Protein AF-A0A2E8SDG2-F1 (afdb_monomer_lite)

pLDDT: mean 88.22, std 13.68, range [38.91, 97.81]

Radius of gyration: 13.14 Å; chains: 1; bounding box: 26×26×43 Å

Secondary structure (DSSP, 8-state):
-------HHHHHHHHHHHHHHTTTS-HHHHHHHHHHHHHHTTPPP---TTSHHHHHHHHHHHHHHTTS-HHHHHHHHHHHH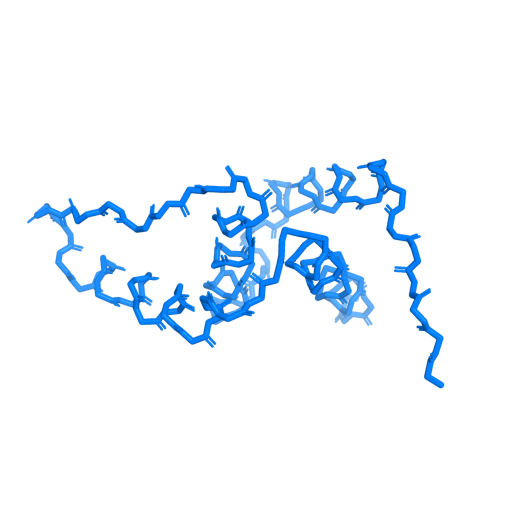HHHHTT-

Structure (mmCIF, N/CA/C/O backbone):
data_AF-A0A2E8SDG2-F1
#
_entry.id   AF-A0A2E8SDG2-F1
#
loop_
_atom_site.group_PDB
_atom_site.id
_atom_site.type_symbol
_atom_site.label_atom_id
_atom_site.label_alt_id
_atom_site.label_comp_id
_atom_site.label_asym_id
_atom_site.label_entity_id
_atom_site.label_seq_id
_atom_site.pdbx_PDB_ins_code
_atom_site.Cartn_x
_atom_site.Cartn_y
_atom_site.Cartn_z
_atom_site.occupancy
_atom_site.B_iso_or_equiv
_atom_site.auth_seq_id
_atom_site.auth_comp_id
_atom_site.auth_asym_id
_atom_site.auth_atom_id
_atom_site.pdbx_PDB_model_num
ATOM 1 N N . MET A 1 1 ? -3.037 -4.846 -24.557 1.00 38.91 1 MET A N 1
ATOM 2 C CA . MET A 1 1 ? -2.794 -4.846 -23.100 1.00 38.91 1 MET A CA 1
ATOM 3 C C . MET A 1 1 ? -1.593 -3.948 -22.854 1.00 38.91 1 MET A C 1
ATOM 5 O O . MET A 1 1 ? -0.469 -4.383 -23.068 1.00 38.91 1 MET A O 1
ATOM 9 N N . SER A 1 2 ? -1.820 -2.668 -22.576 1.00 41.47 2 SER A N 1
ATOM 10 C CA . SER A 1 2 ? -0.735 -1.693 -22.433 1.00 41.47 2 SER A CA 1
ATOM 11 C C . SER A 1 2 ? -0.129 -1.842 -21.042 1.00 41.47 2 SER A C 1
ATOM 13 O O . SER A 1 2 ? -0.812 -1.605 -20.049 1.00 41.47 2 SER A O 1
ATOM 15 N N . TYR A 1 3 ? 1.121 -2.299 -20.965 1.00 50.31 3 TYR A N 1
ATOM 16 C CA . TYR A 1 3 ? 1.880 -2.257 -19.721 1.00 50.31 3 TYR A CA 1
ATOM 17 C C . TYR A 1 3 ? 2.167 -0.788 -19.414 1.00 50.31 3 TYR A C 1
ATOM 19 O O . TYR A 1 3 ? 2.904 -0.131 -20.146 1.00 50.31 3 TYR A O 1
ATOM 27 N N . ILE A 1 4 ? 1.535 -0.265 -18.366 1.00 58.09 4 ILE A N 1
ATOM 28 C CA . ILE A 1 4 ? 1.905 1.024 -17.791 1.00 58.09 4 ILE A CA 1
ATOM 29 C C . ILE A 1 4 ? 3.301 0.818 -17.207 1.00 58.09 4 ILE A C 1
ATOM 31 O O . ILE A 1 4 ? 3.460 0.089 -16.229 1.00 58.09 4 ILE A O 1
ATOM 35 N N . VAL A 1 5 ? 4.316 1.390 -17.851 1.00 53.47 5 VAL A N 1
ATOM 36 C CA . VAL A 1 5 ? 5.633 1.557 -17.236 1.00 53.47 5 VAL A CA 1
ATOM 37 C C . VAL A 1 5 ? 5.418 2.558 -16.109 1.00 53.47 5 VAL A C 1
ATOM 39 O O . VAL A 1 5 ? 5.116 3.721 -16.361 1.00 53.47 5 VAL A O 1
ATOM 42 N N . VAL A 1 6 ? 5.445 2.070 -14.873 1.00 55.03 6 VAL A N 1
ATOM 43 C CA . VAL A 1 6 ? 5.263 2.903 -13.685 1.00 55.03 6 VAL A CA 1
ATOM 44 C C . VAL A 1 6 ? 6.566 3.651 -13.480 1.00 55.03 6 VAL A C 1
ATOM 46 O O . VAL A 1 6 ? 7.590 3.038 -13.185 1.00 55.03 6 VAL A O 1
ATOM 49 N N . ASP A 1 7 ? 6.538 4.962 -13.683 1.00 66.75 7 ASP A N 1
ATOM 50 C CA . ASP A 1 7 ? 7.646 5.807 -13.263 1.00 66.75 7 ASP A CA 1
ATOM 51 C C . ASP A 1 7 ? 7.739 5.750 -11.732 1.00 66.75 7 ASP A C 1
ATOM 53 O O . ASP A 1 7 ? 6.715 5.710 -11.042 1.00 66.75 7 ASP A O 1
ATOM 57 N N . LYS A 1 8 ? 8.957 5.710 -11.189 1.00 63.06 8 LYS A N 1
ATOM 58 C CA . LYS A 1 8 ? 9.210 5.559 -9.746 1.00 63.06 8 LYS A CA 1
ATOM 59 C C . LYS A 1 8 ? 8.459 6.623 -8.930 1.00 63.06 8 LYS A C 1
ATOM 61 O O . LYS A 1 8 ? 7.963 6.333 -7.846 1.00 63.06 8 LYS A O 1
ATOM 66 N N . THR A 1 9 ? 8.284 7.803 -9.519 1.00 81.19 9 THR A N 1
ATOM 67 C CA . THR A 1 9 ? 7.488 8.921 -8.998 1.00 81.19 9 THR A CA 1
ATOM 68 C C . THR A 1 9 ? 6.023 8.558 -8.731 1.00 81.19 9 THR A C 1
ATOM 70 O O . THR A 1 9 ? 5.502 8.897 -7.676 1.00 81.19 9 THR A O 1
ATOM 73 N N . VAL A 1 10 ? 5.366 7.794 -9.609 1.00 89.75 10 VAL A N 1
ATOM 74 C CA . VAL A 1 10 ? 3.937 7.440 -9.484 1.00 89.75 10 VAL A CA 1
ATOM 75 C C . VAL A 1 10 ? 3.684 6.475 -8.323 1.00 89.75 10 VAL A C 1
ATOM 77 O O . VAL A 1 10 ? 2.626 6.499 -7.691 1.00 89.75 10 VAL A O 1
ATOM 80 N N . PHE A 1 11 ? 4.634 5.583 -8.041 1.00 93.00 11 PHE A N 1
ATOM 81 C CA . PHE A 1 11 ? 4.547 4.699 -6.879 1.00 93.00 11 PHE A CA 1
ATOM 82 C C . PHE A 1 11 ? 4.756 5.472 -5.574 1.00 93.00 11 PHE A C 1
ATOM 84 O O . PHE A 1 11 ? 3.984 5.288 -4.632 1.00 93.00 11 PHE A O 1
ATOM 91 N N . ASP A 1 12 ? 5.737 6.372 -5.545 1.00 94.31 12 ASP A N 1
ATOM 92 C CA . ASP A 1 12 ? 6.040 7.195 -4.373 1.00 94.31 12 ASP A CA 1
ATOM 93 C C . ASP A 1 12 ? 4.882 8.164 -4.043 1.00 94.31 12 ASP A C 1
ATOM 95 O O . ASP A 1 12 ? 4.426 8.208 -2.899 1.00 94.31 12 ASP A O 1
ATOM 99 N N . GLU A 1 13 ? 4.307 8.839 -5.045 1.00 94.69 13 GLU A N 1
ATOM 100 C CA . GLU A 1 13 ? 3.118 9.698 -4.891 1.00 94.69 13 GLU A CA 1
ATOM 101 C C . GLU A 1 13 ? 1.894 8.918 -4.387 1.00 94.69 13 GLU A C 1
ATOM 103 O O . GLU A 1 13 ? 1.101 9.404 -3.575 1.00 94.69 13 GLU A O 1
ATOM 108 N N . ALA A 1 14 ? 1.719 7.681 -4.861 1.00 96.12 14 ALA A N 1
ATOM 109 C CA . ALA A 1 14 ? 0.641 6.822 -4.396 1.00 96.12 14 ALA A CA 1
ATOM 110 C C . ALA A 1 14 ? 0.819 6.449 -2.915 1.00 96.12 14 ALA A C 1
ATOM 112 O O . ALA A 1 14 ? -0.167 6.405 -2.176 1.00 96.12 14 ALA A O 1
ATOM 113 N N . ILE A 1 15 ? 2.057 6.196 -2.473 1.00 96.69 15 ILE A N 1
ATOM 114 C CA . ILE A 1 15 ? 2.369 5.910 -1.065 1.00 96.69 15 ILE A CA 1
ATOM 115 C C . ILE A 1 15 ? 2.064 7.122 -0.189 1.00 96.69 15 ILE A C 1
ATOM 117 O O . ILE A 1 15 ? 1.433 6.970 0.860 1.00 96.69 15 ILE A O 1
ATOM 121 N N . GLU A 1 16 ? 2.493 8.311 -0.611 1.00 96.44 16 GLU A N 1
ATOM 122 C CA . GLU A 1 16 ? 2.233 9.557 0.110 1.00 96.44 16 GLU A CA 1
ATOM 123 C C . GLU A 1 16 ? 0.728 9.783 0.285 1.00 96.44 16 GLU A C 1
ATOM 125 O O . GLU A 1 16 ? 0.251 9.917 1.413 1.00 96.44 16 GLU A O 1
ATOM 130 N N . TRP A 1 17 ? -0.044 9.655 -0.798 1.00 96.25 17 TRP A N 1
ATOM 131 C CA . TRP A 1 17 ? -1.498 9.791 -0.738 1.00 96.25 17 TRP A CA 1
ATOM 132 C C . TRP A 1 17 ? -2.153 8.792 0.229 1.00 96.25 17 TRP A C 1
ATOM 134 O O . TRP A 1 17 ? -3.049 9.163 0.991 1.00 96.25 17 TRP A O 1
ATOM 144 N N . VAL A 1 18 ? -1.709 7.528 0.240 1.00 97.44 18 VAL A N 1
ATOM 145 C CA . VAL A 1 18 ? -2.227 6.517 1.180 1.00 97.44 18 VAL A CA 1
ATOM 146 C C . VAL A 1 18 ? -1.886 6.883 2.623 1.00 97.44 18 VAL A C 1
ATOM 148 O O . VAL A 1 18 ? -2.748 6.752 3.491 1.00 97.44 18 VAL A O 1
ATOM 151 N N . ASN A 1 19 ? -0.670 7.360 2.896 1.00 96.00 19 ASN A N 1
ATOM 152 C CA . ASN A 1 19 ? -0.262 7.774 4.242 1.00 96.00 19 ASN A CA 1
ATOM 153 C C . ASN A 1 19 ? -1.089 8.955 4.770 1.00 96.00 19 ASN A C 1
ATOM 155 O O . ASN A 1 19 ? -1.321 9.041 5.974 1.00 96.00 19 ASN A O 1
ATOM 159 N N . GLU A 1 20 ? -1.568 9.831 3.890 1.00 96.75 20 GLU A N 1
ATOM 160 C CA . GLU A 1 20 ? -2.433 10.955 4.260 1.00 96.75 20 GLU A CA 1
ATOM 161 C C . GLU A 1 20 ? -3.909 10.554 4.405 1.00 96.75 20 GLU A C 1
ATOM 163 O O . GLU A 1 20 ? -4.634 11.122 5.223 1.00 96.75 20 GLU A O 1
ATOM 168 N N . ASN A 1 21 ? -4.365 9.557 3.639 1.00 95.94 21 ASN A N 1
ATOM 169 C CA . ASN A 1 21 ? -5.788 9.223 3.511 1.00 95.94 21 ASN A CA 1
ATOM 170 C C . ASN A 1 21 ? -6.179 7.862 4.106 1.00 95.94 21 ASN A C 1
ATOM 1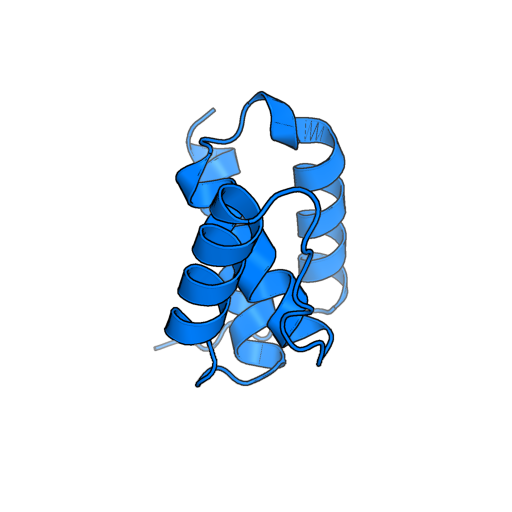72 O O . ASN A 1 21 ? -7.342 7.474 4.005 1.00 95.94 21 ASN A O 1
ATOM 176 N N . PHE A 1 22 ? -5.268 7.136 4.767 1.00 94.69 22 PHE A N 1
ATOM 177 C CA . PHE A 1 22 ? -5.512 5.765 5.252 1.00 94.69 22 PHE A CA 1
ATOM 178 C C . PHE A 1 22 ? -6.766 5.604 6.126 1.00 94.69 22 PHE A C 1
ATOM 180 O O . PHE A 1 22 ? -7.329 4.516 6.184 1.00 94.69 22 PHE A O 1
ATOM 187 N N . THR A 1 23 ? -7.224 6.659 6.802 1.00 95.06 23 THR A N 1
ATOM 188 C CA . THR A 1 23 ? -8.443 6.639 7.627 1.00 95.06 23 THR A CA 1
ATOM 189 C C . THR A 1 23 ? -9.73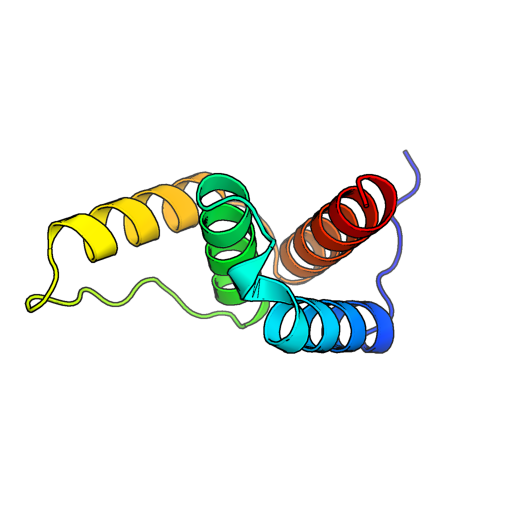5 6.583 6.809 1.00 95.06 23 THR A C 1
ATOM 191 O O . THR A 1 23 ? -10.748 6.112 7.325 1.00 95.06 23 THR A O 1
ATOM 194 N N . LYS A 1 24 ? -9.705 7.033 5.550 1.00 94.62 24 LYS A N 1
ATOM 195 C CA . LYS A 1 24 ? -10.838 7.024 4.609 1.00 94.62 24 LYS A CA 1
ATOM 196 C C . LYS A 1 24 ? -10.875 5.766 3.738 1.00 94.62 24 LYS A C 1
ATOM 198 O O . LYS A 1 24 ? -11.903 5.459 3.144 1.00 94.62 24 LYS A O 1
ATOM 203 N N . ILE A 1 25 ? -9.770 5.024 3.670 1.00 95.81 25 ILE A N 1
ATOM 204 C CA . ILE A 1 25 ? -9.651 3.841 2.816 1.00 95.81 25 ILE A CA 1
ATOM 205 C C . ILE A 1 25 ? -10.327 2.633 3.492 1.00 95.81 25 ILE A C 1
ATOM 207 O O . ILE A 1 25 ? -10.071 2.359 4.671 1.00 95.81 25 ILE A O 1
ATOM 211 N N . PRO A 1 26 ? -11.148 1.851 2.763 1.00 96.12 26 PRO A N 1
ATOM 212 C CA . PRO A 1 26 ? -11.690 0.597 3.271 1.00 96.12 26 PRO A CA 1
ATOM 213 C C . PRO A 1 26 ? -10.590 -0.359 3.751 1.00 96.12 26 PRO A C 1
ATOM 215 O O . PRO A 1 26 ? -9.541 -0.508 3.124 1.00 96.12 26 PRO A O 1
ATOM 218 N N . LYS A 1 27 ? -10.845 -1.076 4.852 1.00 94.94 27 LYS A N 1
ATOM 219 C CA . LYS A 1 27 ? -9.849 -1.978 5.464 1.00 94.94 27 LYS A CA 1
ATOM 220 C C . LYS A 1 27 ? -9.338 -3.059 4.508 1.00 94.94 27 LYS A C 1
ATOM 222 O O . LYS A 1 27 ? -8.158 -3.400 4.557 1.00 94.94 27 LYS A O 1
ATOM 227 N N . ASP A 1 28 ? -10.204 -3.572 3.640 1.00 95.56 28 ASP A N 1
ATOM 228 C CA . ASP A 1 28 ? -9.839 -4.604 2.668 1.00 95.56 28 ASP A CA 1
ATOM 229 C C . ASP A 1 28 ? -8.870 -4.067 1.608 1.00 95.56 28 ASP A C 1
ATOM 231 O O . ASP A 1 28 ? -7.912 -4.749 1.235 1.00 95.56 28 ASP A O 1
ATOM 235 N N . ASP A 1 29 ? -9.061 -2.822 1.168 1.00 97.44 29 ASP A N 1
ATOM 236 C CA . ASP A 1 29 ? -8.156 -2.180 0.217 1.00 97.44 29 ASP A CA 1
ATOM 237 C C . ASP A 1 29 ? -6.836 -1.781 0.884 1.00 97.44 29 ASP A C 1
ATOM 239 O O . ASP A 1 29 ? -5.780 -2.012 0.297 1.00 97.44 29 ASP A O 1
ATOM 243 N N . LEU A 1 30 ? -6.846 -1.336 2.149 1.00 97.12 30 LEU A N 1
ATOM 244 C CA . LEU A 1 30 ? -5.613 -1.165 2.936 1.00 97.12 30 LEU A CA 1
ATOM 245 C C . LEU A 1 30 ? -4.806 -2.465 3.040 1.00 97.12 30 LEU A C 1
ATOM 247 O O . LEU A 1 30 ? -3.575 -2.446 2.965 1.00 97.12 30 LEU A O 1
ATOM 251 N N . LEU A 1 31 ? -5.479 -3.606 3.199 1.00 96.50 31 LEU A N 1
ATOM 252 C CA . LEU A 1 31 ? -4.816 -4.903 3.287 1.00 96.50 31 LEU A CA 1
ATOM 253 C C . LEU A 1 31 ? -4.165 -5.306 1.950 1.00 96.50 31 LEU A C 1
ATOM 255 O O . LEU A 1 31 ? -3.052 -5.841 1.946 1.00 96.50 31 LEU A O 1
ATOM 259 N N . ARG A 1 32 ? -4.816 -5.002 0.819 1.00 97.31 32 ARG A N 1
ATOM 260 C CA . ARG A 1 32 ? -4.249 -5.188 -0.530 1.00 97.31 32 ARG A CA 1
ATOM 261 C C . ARG A 1 32 ? -3.064 -4.257 -0.780 1.00 97.31 32 ARG A C 1
ATOM 263 O O . ARG A 1 32 ? -2.013 -4.729 -1.210 1.00 97.31 32 ARG A O 1
ATOM 270 N N . LEU A 1 33 ? -3.206 -2.969 -0.456 1.00 97.81 33 LEU A N 1
ATOM 271 C CA . LEU A 1 33 ? -2.137 -1.970 -0.563 1.00 97.81 33 LEU A CA 1
ATOM 272 C C . LEU A 1 33 ? -0.910 -2.391 0.255 1.00 97.81 33 LEU A C 1
ATOM 274 O O . LEU A 1 33 ? 0.207 -2.373 -0.256 1.00 97.81 33 LEU A O 1
ATOM 278 N N . TYR A 1 34 ? -1.113 -2.866 1.486 1.00 96.25 34 TYR A N 1
ATOM 279 C CA . TYR A 1 34 ? -0.040 -3.413 2.318 1.00 96.25 34 TYR A CA 1
ATOM 280 C C . TYR A 1 34 ? 0.692 -4.580 1.638 1.00 96.25 34 TYR A C 1
ATOM 282 O O . TYR A 1 34 ? 1.924 -4.618 1.627 1.00 96.25 34 TYR A O 1
ATOM 290 N N . ALA A 1 35 ? -0.048 -5.530 1.062 1.00 96.81 35 ALA A N 1
ATOM 291 C CA . ALA A 1 35 ? 0.542 -6.694 0.412 1.00 96.81 35 ALA A CA 1
ATOM 292 C C . ALA A 1 35 ? 1.367 -6.306 -0.826 1.00 96.81 35 ALA A C 1
ATOM 294 O O . ALA A 1 35 ? 2.515 -6.739 -0.950 1.00 96.81 35 ALA A O 1
ATOM 295 N N . PHE A 1 36 ? 0.827 -5.440 -1.692 1.00 97.25 36 PHE A N 1
ATOM 296 C CA . PHE A 1 36 ? 1.561 -4.919 -2.848 1.00 97.25 36 PHE A CA 1
ATOM 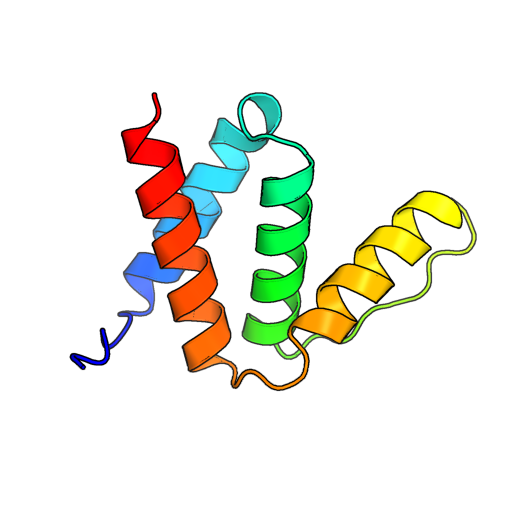297 C C . PHE A 1 36 ? 2.813 -4.148 -2.424 1.00 97.25 36 PHE A C 1
ATOM 299 O O . PHE A 1 36 ? 3.886 -4.402 -2.964 1.00 97.25 36 PHE A O 1
ATOM 306 N N . TYR A 1 37 ? 2.716 -3.285 -1.409 1.00 96.56 37 TYR A N 1
ATOM 307 C CA . TYR A 1 37 ? 3.861 -2.537 -0.891 1.00 96.56 37 TYR A CA 1
ATOM 308 C C . TYR A 1 37 ? 4.976 -3.463 -0.381 1.00 96.56 37 TYR A C 1
ATOM 310 O O . TYR A 1 37 ? 6.149 -3.245 -0.687 1.00 96.56 37 TYR A O 1
ATOM 318 N N . LYS A 1 38 ? 4.646 -4.532 0.358 1.00 95.25 38 LYS A N 1
ATOM 319 C CA . LYS A 1 38 ? 5.656 -5.487 0.851 1.00 95.25 38 LYS A CA 1
ATOM 320 C C . LYS A 1 38 ? 6.380 -6.196 -0.296 1.00 95.25 38 LYS A C 1
ATOM 322 O O . LYS A 1 38 ? 7.608 -6.236 -0.268 1.00 95.25 38 LYS A O 1
ATOM 327 N N . ILE A 1 39 ? 5.660 -6.672 -1.317 1.00 94.88 39 ILE A N 1
ATOM 328 C CA . ILE A 1 39 ? 6.283 -7.297 -2.497 1.00 94.88 39 ILE A CA 1
ATOM 329 C C . ILE A 1 39 ? 7.115 -6.287 -3.296 1.00 94.88 39 ILE A C 1
ATOM 331 O O . ILE A 1 39 ? 8.251 -6.594 -3.650 1.00 94.88 39 ILE A O 1
ATOM 335 N N . ALA A 1 40 ? 6.599 -5.073 -3.515 1.00 95.00 40 ALA A N 1
ATOM 336 C CA . ALA A 1 40 ? 7.299 -3.997 -4.222 1.00 95.00 40 ALA A CA 1
ATOM 337 C C . ALA A 1 40 ? 8.633 -3.609 -3.560 1.00 95.00 40 ALA A C 1
ATOM 339 O O . ALA A 1 40 ? 9.572 -3.214 -4.240 1.00 95.00 40 ALA A O 1
ATOM 340 N N . ASN A 1 41 ? 8.743 -3.761 -2.239 1.00 92.56 41 ASN A N 1
ATOM 341 C CA . ASN A 1 41 ? 9.974 -3.492 -1.491 1.00 92.56 41 ASN A CA 1
ATOM 342 C C . ASN A 1 41 ? 10.841 -4.748 -1.272 1.00 92.56 41 ASN A C 1
ATOM 344 O O . ASN A 1 41 ? 11.763 -4.728 -0.459 1.00 92.56 41 ASN A O 1
ATOM 348 N N . GLY A 1 42 ? 10.530 -5.870 -1.933 1.00 87.50 42 GLY A N 1
ATOM 349 C CA . GLY A 1 42 ? 11.255 -7.137 -1.769 1.00 87.50 42 GLY A CA 1
ATOM 350 C C . GLY A 1 42 ? 11.137 -7.749 -0.367 1.00 87.50 42 GLY A C 1
ATOM 351 O O . GLY A 1 42 ? 11.893 -8.654 -0.011 1.00 87.50 42 GLY A O 1
ATOM 352 N N . MET A 1 43 ? 10.194 -7.272 0.446 1.00 81.00 43 MET A N 1
ATOM 353 C CA . MET A 1 43 ? 10.025 -7.707 1.824 1.00 81.00 43 MET A CA 1
ATOM 354 C C . MET A 1 43 ? 9.033 -8.865 1.924 1.00 81.00 43 MET A C 1
ATOM 356 O O . MET A 1 43 ? 7.908 -8.801 1.425 1.00 81.00 43 MET A O 1
ATOM 360 N N . ARG A 1 44 ? 9.401 -9.898 2.682 1.00 69.44 44 ARG A N 1
ATOM 361 C CA . ARG A 1 44 ? 8.485 -10.991 3.041 1.00 69.44 44 ARG A CA 1
ATOM 362 C C . ARG A 1 44 ? 7.651 -10.635 4.279 1.00 69.44 44 ARG A C 1
ATOM 364 O O . ARG A 1 44 ? 7.918 -9.649 4.973 1.00 69.44 44 ARG A O 1
ATOM 371 N N . HIS A 1 45 ? 6.590 -11.408 4.519 1.00 72.38 45 HIS A N 1
ATOM 372 C CA . HIS A 1 45 ? 5.806 -11.305 5.750 1.00 72.38 45 HIS A CA 1
ATOM 373 C C . HIS A 1 45 ? 6.676 -11.675 6.956 1.00 72.38 45 HIS A C 1
ATOM 375 O O . HIS A 1 45 ? 7.336 -12.711 6.940 1.00 72.38 45 HIS A O 1
ATOM 381 N N . GLU A 1 46 ? 6.623 -10.860 8.005 1.00 70.94 46 GLU A N 1
ATOM 382 C CA . GLU A 1 46 ? 7.218 -11.165 9.304 1.00 70.94 46 GLU A CA 1
ATOM 383 C C . GLU A 1 46 ? 6.094 -11.483 10.284 1.00 70.94 46 GLU A C 1
ATOM 385 O O . GLU A 1 46 ? 5.149 -10.702 10.431 1.00 70.94 46 GLU A O 1
ATOM 390 N N . GLN A 1 47 ? 6.185 -12.642 10.937 1.00 70.06 47 GLN A N 1
ATOM 391 C CA . GLN A 1 47 ? 5.191 -13.058 11.919 1.00 70.06 47 GLN A CA 1
ATOM 392 C C . GLN A 1 47 ? 5.264 -12.158 13.153 1.00 70.06 47 GLN A C 1
ATOM 394 O O . GLN A 1 47 ? 6.325 -11.997 13.757 1.00 70.06 47 GLN A O 1
ATOM 399 N N . ASN A 1 48 ? 4.122 -11.601 13.560 1.00 74.31 48 ASN A N 1
ATOM 400 C CA . ASN A 1 48 ? 4.014 -10.845 14.802 1.00 74.31 48 ASN A CA 1
ATOM 401 C C . ASN A 1 48 ? 3.116 -11.575 15.810 1.00 74.31 48 ASN A C 1
ATOM 403 O O . ASN A 1 48 ? 1.889 -11.568 15.702 1.00 74.31 48 ASN A O 1
ATOM 407 N N . ASN A 1 49 ? 3.744 -12.144 16.840 1.00 75.31 49 ASN A N 1
ATOM 408 C CA . ASN A 1 49 ? 3.072 -12.950 17.864 1.00 75.31 49 ASN A CA 1
ATOM 409 C C . ASN A 1 49 ? 2.195 -12.134 18.832 1.00 75.31 49 ASN A C 1
ATOM 411 O O . ASN A 1 49 ? 1.403 -12.716 19.567 1.00 75.31 49 ASN A O 1
ATOM 415 N N . LYS A 1 50 ? 2.298 -10.796 18.842 1.00 85.94 50 LYS A N 1
ATOM 416 C CA . LYS A 1 50 ? 1.492 -9.929 19.723 1.00 85.94 50 LYS A CA 1
ATOM 417 C C . LYS A 1 50 ? 0.090 -9.654 19.169 1.00 85.94 50 LYS A C 1
ATOM 419 O O . LYS A 1 50 ? -0.799 -9.284 19.928 1.00 85.94 50 LYS A O 1
ATOM 424 N N . GLN A 1 51 ? -0.112 -9.810 17.858 1.00 86.75 51 GLN A N 1
ATOM 425 C CA . GLN A 1 51 ? -1.402 -9.601 17.186 1.00 86.75 51 GLN A CA 1
ATOM 426 C C . GLN A 1 51 ? -1.652 -10.704 16.144 1.00 86.75 51 GLN A C 1
ATOM 428 O O . GLN A 1 51 ? -1.636 -10.436 14.938 1.00 86.75 51 GLN A O 1
ATOM 433 N N . PRO A 1 52 ? -1.890 -11.953 16.588 1.00 87.19 52 PRO A N 1
ATOM 434 C CA . PRO A 1 52 ? -1.895 -13.124 15.710 1.00 87.19 52 PRO A CA 1
ATOM 435 C C . PRO A 1 52 ? -2.956 -13.043 14.605 1.00 87.19 52 PRO A C 1
ATOM 437 O O . PRO A 1 52 ? -2.673 -13.378 13.460 1.00 87.19 52 PRO A O 1
ATOM 440 N N . ILE A 1 53 ? -4.149 -12.521 14.911 1.00 88.31 53 ILE A N 1
ATOM 441 C CA . ILE A 1 53 ? -5.246 -12.389 13.938 1.00 88.31 53 ILE A CA 1
ATOM 442 C C . ILE A 1 53 ? -4.878 -11.394 12.824 1.00 88.31 53 ILE A C 1
ATOM 444 O O . ILE A 1 53 ? -4.984 -11.709 11.642 1.00 88.31 53 ILE A O 1
ATOM 448 N N . VAL A 1 54 ? -4.392 -10.201 13.183 1.00 86.94 54 VAL A N 1
ATOM 449 C CA . VAL A 1 54 ? -3.976 -9.176 12.206 1.00 86.94 54 VAL A CA 1
ATOM 450 C C . VAL A 1 54 ? -2.788 -9.669 11.380 1.00 86.94 54 VAL A C 1
ATOM 452 O O . VAL A 1 54 ? -2.743 -9.457 10.166 1.00 86.94 54 VAL A O 1
ATOM 455 N N . SER A 1 55 ? -1.840 -10.357 12.024 1.00 88.94 55 SER A N 1
ATOM 456 C CA . SER A 1 55 ? -0.704 -10.979 11.343 1.00 88.94 55 SER A CA 1
ATOM 457 C C . SER A 1 55 ? -1.170 -12.016 10.320 1.00 88.94 55 SER A C 1
ATOM 459 O O . SER A 1 55 ? -0.673 -12.006 9.198 1.00 88.94 55 SER A O 1
ATOM 461 N N . ALA A 1 56 ? -2.157 -12.852 10.659 1.00 92.38 56 ALA A N 1
ATOM 462 C CA . ALA A 1 56 ? -2.710 -13.854 9.750 1.00 92.38 56 ALA A CA 1
ATOM 463 C C . ALA A 1 56 ? -3.379 -13.221 8.518 1.00 92.38 56 ALA A C 1
ATOM 465 O O . ALA A 1 56 ? -3.117 -13.648 7.396 1.00 92.38 56 ALA A O 1
ATOM 466 N N . PHE A 1 57 ? -4.168 -12.153 8.687 1.00 93.88 57 PHE A N 1
ATOM 467 C CA . PHE A 1 57 ? -4.747 -11.428 7.547 1.00 93.88 57 PHE A CA 1
ATOM 468 C C . PHE A 1 57 ? -3.671 -10.848 6.621 1.00 93.88 57 PHE A C 1
ATOM 470 O O . PHE A 1 57 ? -3.752 -10.995 5.400 1.00 93.88 57 PHE A O 1
ATOM 477 N N . LYS A 1 58 ? -2.627 -10.243 7.196 1.00 93.44 58 LYS A N 1
ATOM 478 C CA . LYS A 1 58 ? -1.476 -9.715 6.449 1.00 93.44 58 LYS A CA 1
ATOM 479 C C . LYS A 1 58 ? -0.714 -10.814 5.708 1.00 93.44 58 LYS A C 1
ATOM 481 O O . LYS A 1 58 ? -0.360 -10.622 4.546 1.00 93.44 58 LYS A O 1
ATOM 486 N N . ALA A 1 59 ? -0.493 -11.959 6.351 1.00 92.75 59 ALA A N 1
ATOM 487 C CA . ALA A 1 59 ? 0.144 -13.121 5.738 1.00 92.75 59 ALA A CA 1
ATOM 488 C C . ALA A 1 59 ? -0.677 -13.640 4.550 1.00 92.75 59 ALA A C 1
ATOM 490 O O . ALA A 1 59 ? -0.132 -13.829 3.464 1.00 92.75 59 ALA A O 1
ATOM 491 N N . ASN A 1 60 ? -1.992 -13.786 4.730 1.00 94.00 60 ASN A N 1
ATOM 492 C CA . ASN A 1 60 ? -2.902 -14.245 3.682 1.00 94.00 60 ASN A CA 1
ATOM 493 C C . ASN A 1 60 ? -2.909 -13.298 2.480 1.00 94.00 60 ASN A C 1
ATOM 495 O O . ASN A 1 60 ? -2.935 -13.753 1.339 1.00 94.00 60 ASN A O 1
ATOM 499 N N . ALA A 1 61 ? -2.886 -11.986 2.716 1.00 95.81 61 ALA A N 1
ATOM 500 C CA . ALA A 1 61 ? -2.853 -10.997 1.646 1.00 95.81 61 ALA A CA 1
ATOM 501 C C . ALA A 1 61 ? -1.527 -11.027 0.873 1.00 95.81 61 ALA A C 1
ATOM 503 O O . ALA A 1 61 ? -1.542 -11.044 -0.354 1.00 95.81 61 ALA A O 1
ATOM 504 N N . ILE A 1 62 ? -0.387 -11.112 1.570 1.00 94.44 62 ILE A N 1
ATOM 505 C CA . ILE A 1 62 ? 0.933 -11.255 0.933 1.00 94.44 62 ILE A CA 1
ATOM 506 C C . ILE A 1 62 ? 1.005 -12.549 0.116 1.00 94.44 62 ILE A C 1
ATOM 508 O O . ILE A 1 62 ? 1.482 -12.528 -1.015 1.00 94.44 62 ILE A O 1
ATOM 512 N N . MET A 1 63 ? 0.499 -13.662 0.655 1.00 93.75 63 MET A N 1
ATOM 513 C CA . MET A 1 63 ? 0.480 -14.951 -0.039 1.00 93.75 63 MET A CA 1
ATOM 514 C C . MET A 1 63 ? -0.334 -14.895 -1.340 1.00 93.75 63 MET A C 1
ATOM 516 O O . MET A 1 63 ? 0.091 -15.451 -2.346 1.00 93.75 63 MET A O 1
ATOM 520 N N . GLN A 1 64 ? -1.465 -14.182 -1.359 1.00 94.69 64 GLN A N 1
ATOM 521 C CA . GLN A 1 64 ? -2.284 -14.033 -2.571 1.00 94.69 64 GLN A CA 1
ATOM 522 C C . GLN A 1 64 ? -1.531 -13.350 -3.724 1.00 94.69 64 GLN A C 1
ATOM 524 O O . GLN A 1 64 ? -1.793 -13.642 -4.890 1.00 94.69 64 GLN A O 1
ATOM 529 N N . VAL A 1 65 ? -0.584 -12.462 -3.416 1.00 94.94 65 VAL A N 1
ATOM 530 C CA . VAL A 1 65 ? 0.130 -11.638 -4.407 1.00 94.94 65 VAL A CA 1
ATOM 531 C C . VAL A 1 65 ? 1.611 -11.999 -4.537 1.00 94.94 65 VAL A C 1
ATOM 533 O O . VAL A 1 65 ? 2.353 -11.319 -5.239 1.00 94.94 65 VAL A O 1
ATOM 536 N N . SER A 1 66 ? 2.061 -13.087 -3.905 1.00 92.38 66 SER A N 1
ATOM 537 C CA . SER A 1 66 ? 3.482 -13.465 -3.849 1.00 92.38 66 SER A CA 1
ATOM 538 C C . SER A 1 66 ? 4.083 -13.883 -5.193 1.00 92.38 66 SER A C 1
ATOM 540 O O . SER A 1 66 ? 5.291 -14.064 -5.294 1.00 92.38 66 SER A O 1
ATOM 542 N N . HIS A 1 67 ? 3.242 -14.091 -6.206 1.00 93.75 67 HIS A N 1
ATOM 543 C CA . HIS A 1 67 ? 3.636 -14.427 -7.573 1.00 93.75 67 HIS A CA 1
ATOM 544 C C . HIS A 1 67 ? 3.979 -13.188 -8.419 1.00 93.75 67 HIS A C 1
ATOM 546 O O . HIS A 1 67 ? 4.457 -13.337 -9.541 1.00 93.75 67 HIS A O 1
ATOM 552 N N . LEU A 1 68 ? 3.705 -11.977 -7.920 1.00 94.81 68 LEU A N 1
ATOM 553 C CA . LEU A 1 68 ? 3.994 -10.738 -8.638 1.00 94.81 68 LEU A CA 1
ATOM 554 C C . LEU A 1 68 ? 5.489 -10.405 -8.589 1.00 94.81 68 LEU A C 1
ATOM 556 O O . LEU A 1 68 ? 6.149 -10.604 -7.568 1.00 94.81 68 LEU A O 1
ATOM 560 N N . SER A 1 69 ? 6.010 -9.835 -9.678 1.00 95.19 69 SER A N 1
ATOM 561 C CA . SER A 1 69 ? 7.301 -9.145 -9.649 1.00 95.19 69 SER A CA 1
ATOM 562 C C . SER A 1 69 ? 7.194 -7.816 -8.889 1.00 95.19 69 SER A C 1
ATOM 564 O O . SER A 1 69 ? 6.093 -7.311 -8.657 1.00 95.19 69 SER A O 1
ATOM 566 N N . ILE A 1 70 ? 8.342 -7.229 -8.536 1.00 93.69 70 ILE A N 1
ATOM 567 C CA . ILE A 1 70 ? 8.419 -5.900 -7.908 1.00 93.69 70 ILE A CA 1
ATOM 568 C C . ILE A 1 70 ? 7.672 -4.855 -8.752 1.00 93.69 70 ILE A C 1
ATOM 570 O O . ILE A 1 70 ? 6.765 -4.204 -8.238 1.00 93.69 70 ILE A O 1
ATOM 574 N N . ASP A 1 71 ? 7.965 -4.775 -10.052 1.00 93.56 71 ASP A N 1
ATOM 575 C CA . ASP A 1 71 ? 7.342 -3.800 -10.958 1.00 93.56 71 ASP A CA 1
ATOM 576 C C . ASP A 1 71 ? 5.825 -4.007 -11.072 1.00 93.56 71 ASP A C 1
ATOM 578 O O . ASP A 1 71 ? 5.044 -3.055 -11.063 1.00 93.56 71 ASP A O 1
ATOM 582 N N . MET A 1 72 ? 5.372 -5.268 -11.123 1.00 95.25 72 MET A N 1
ATOM 583 C CA . MET A 1 72 ? 3.940 -5.570 -11.133 1.00 95.25 72 MET A CA 1
ATOM 584 C C . MET A 1 72 ? 3.272 -5.169 -9.818 1.00 95.25 72 MET A C 1
ATOM 586 O O . MET A 1 72 ? 2.141 -4.688 -9.838 1.00 95.25 72 MET A O 1
ATOM 590 N N . ALA A 1 73 ? 3.939 -5.358 -8.680 1.00 96.31 73 ALA A N 1
ATOM 591 C CA . ALA A 1 73 ? 3.409 -4.956 -7.386 1.00 96.31 73 ALA A CA 1
ATOM 592 C C . ALA A 1 73 ? 3.303 -3.427 -7.269 1.00 96.31 73 ALA A C 1
ATOM 594 O O . ALA A 1 73 ? 2.267 -2.938 -6.822 1.00 96.31 73 ALA A O 1
ATOM 595 N N . GLN A 1 74 ? 4.304 -2.681 -7.750 1.00 95.56 74 GLN A N 1
ATOM 596 C CA . GLN A 1 74 ? 4.243 -1.217 -7.842 1.00 95.56 74 GLN A CA 1
ATOM 597 C C . GLN A 1 74 ? 3.076 -0.765 -8.731 1.00 95.56 74 GLN A C 1
ATOM 599 O O . GLN A 1 74 ? 2.250 0.038 -8.303 1.00 95.56 74 GLN A O 1
ATOM 604 N N . ALA A 1 75 ? 2.921 -1.363 -9.918 1.00 95.88 75 ALA A N 1
ATOM 605 C CA . ALA A 1 75 ? 1.818 -1.046 -10.827 1.00 95.88 75 ALA A CA 1
ATOM 606 C C . ALA A 1 75 ? 0.440 -1.332 -10.229 1.00 95.88 75 ALA A C 1
ATOM 608 O O . ALA A 1 75 ? -0.478 -0.521 -10.350 1.00 95.88 75 ALA A O 1
ATOM 609 N N . ARG A 1 76 ? 0.281 -2.477 -9.558 1.00 97.00 76 ARG A N 1
ATOM 610 C CA . ARG A 1 76 ? -0.974 -2.843 -8.888 1.00 97.00 76 ARG A CA 1
ATOM 611 C C . ARG A 1 76 ? -1.284 -1.910 -7.719 1.00 97.00 76 ARG A C 1
ATOM 613 O O . ARG A 1 76 ? -2.451 -1.570 -7.538 1.00 97.00 76 ARG A O 1
ATOM 620 N N . TYR A 1 77 ? -0.267 -1.493 -6.963 1.00 97.56 77 TYR A N 1
ATOM 621 C CA . TYR A 1 77 ? -0.410 -0.526 -5.877 1.00 97.56 77 TYR A CA 1
ATOM 622 C C . TYR A 1 77 ? -0.914 0.818 -6.408 1.00 97.56 77 TYR A C 1
ATOM 624 O O . TYR A 1 77 ? -1.990 1.262 -6.009 1.00 97.56 77 TYR A O 1
ATOM 632 N N . SER A 1 78 ? -0.196 1.417 -7.362 1.00 96.62 78 SER A N 1
ATOM 633 C CA . SER A 1 78 ? -0.559 2.718 -7.933 1.00 96.62 78 SER A CA 1
ATOM 634 C C . SER A 1 78 ? -1.931 2.689 -8.610 1.00 96.62 78 SER A C 1
ATOM 636 O O . SER A 1 78 ? -2.724 3.604 -8.416 1.00 96.62 78 SER A O 1
ATOM 638 N N . ALA A 1 79 ? -2.266 1.615 -9.333 1.00 96.44 79 ALA A N 1
ATOM 639 C CA . ALA A 1 79 ? -3.576 1.476 -9.970 1.00 96.44 79 ALA A CA 1
ATOM 640 C C . ALA A 1 79 ? -4.731 1.376 -8.958 1.00 96.44 79 ALA A C 1
ATOM 642 O O . ALA A 1 79 ? -5.819 1.897 -9.207 1.00 96.44 79 ALA A O 1
ATOM 643 N N . LEU A 1 80 ? -4.519 0.706 -7.819 1.00 97.31 80 LEU A N 1
ATOM 644 C CA . LEU A 1 80 ? -5.521 0.653 -6.755 1.00 97.31 80 LEU A CA 1
ATOM 645 C C . LEU A 1 80 ? -5.702 2.026 -6.100 1.00 97.31 80 LEU A C 1
ATOM 647 O O . LEU A 1 80 ? -6.837 2.432 -5.874 1.00 97.31 80 LEU A O 1
ATOM 651 N N . VAL A 1 81 ? -4.611 2.752 -5.847 1.00 96.94 81 VAL A N 1
ATOM 652 C CA . VAL A 1 81 ? -4.672 4.124 -5.321 1.00 96.94 81 VAL A CA 1
ATOM 653 C C . VAL A 1 81 ? -5.425 5.051 -6.271 1.00 96.94 81 VAL A C 1
ATOM 655 O O . VAL A 1 81 ? -6.314 5.774 -5.832 1.00 96.94 81 VAL A O 1
ATOM 658 N N . GLU A 1 82 ? -5.144 4.984 -7.570 1.00 95.69 82 GLU A N 1
ATOM 659 C CA . GLU A 1 82 ? -5.850 5.787 -8.571 1.00 95.69 82 GLU A CA 1
ATOM 660 C C . GLU A 1 82 ? -7.355 5.491 -8.585 1.00 95.69 82 GLU A C 1
ATOM 662 O O . GLU A 1 82 ? -8.177 6.404 -8.601 1.00 95.69 82 GLU A O 1
ATOM 667 N N . LYS A 1 83 ? -7.736 4.214 -8.477 1.00 95.81 83 LYS A N 1
ATOM 668 C CA . LYS A 1 83 ? -9.145 3.833 -8.351 1.00 95.81 83 LYS A CA 1
ATOM 669 C C . LYS A 1 83 ? -9.789 4.407 -7.083 1.00 95.81 83 LYS A C 1
ATOM 671 O O . LYS A 1 83 ? -10.939 4.827 -7.141 1.00 95.81 83 LYS A O 1
ATOM 676 N N . LEU A 1 84 ? -9.080 4.405 -5.954 1.00 95.31 84 LEU A N 1
ATOM 677 C CA . LEU A 1 84 ? -9.595 4.934 -4.688 1.00 95.31 84 LEU A CA 1
ATOM 678 C C . LEU A 1 84 ? -9.803 6.454 -4.749 1.00 95.31 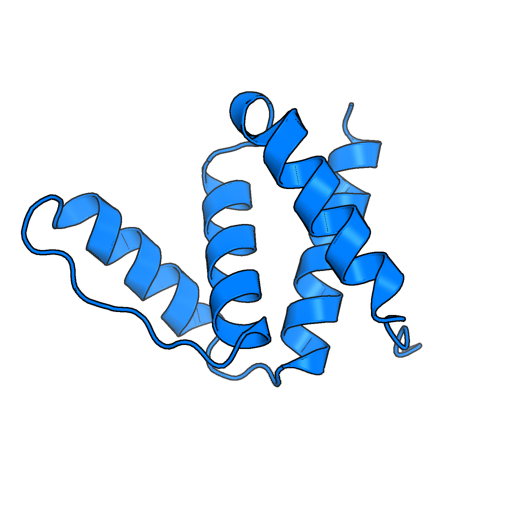84 LEU A C 1
ATOM 680 O O . LEU A 1 84 ? -10.829 6.926 -4.276 1.00 95.31 84 LEU A O 1
ATOM 684 N N . LYS A 1 85 ? -8.899 7.199 -5.402 1.00 93.19 85 LYS A N 1
ATOM 685 C CA . LYS A 1 85 ? -9.041 8.651 -5.631 1.00 93.19 85 LYS A CA 1
ATOM 686 C C . LYS A 1 85 ? -10.288 9.016 -6.440 1.00 93.19 85 LYS A C 1
ATOM 688 O O . LYS A 1 85 ? -10.851 10.081 -6.246 1.00 93.19 85 LYS A O 1
ATOM 693 N N . GLN A 1 86 ? -10.700 8.146 -7.362 1.00 87.75 86 GLN A N 1
ATOM 694 C CA . GLN A 1 86 ? -11.868 8.358 -8.226 1.00 87.75 86 GLN A CA 1
ATOM 695 C C . GLN A 1 86 ? -13.204 8.003 -7.550 1.00 87.75 86 GLN A C 1
ATOM 697 O O . GLN A 1 86 ? -14.256 8.162 -8.168 1.00 87.75 86 GLN A O 1
ATOM 702 N N . MET A 1 87 ? -13.170 7.460 -6.329 1.00 75.69 87 MET A N 1
ATOM 703 C CA .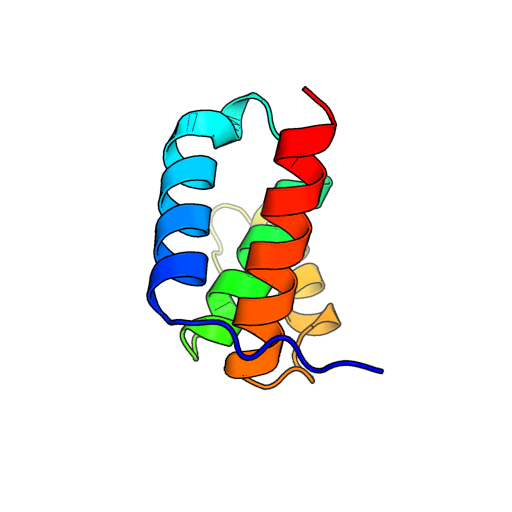 MET A 1 87 ? -14.358 7.073 -5.558 1.00 75.69 87 MET A CA 1
ATOM 704 C C . MET A 1 87 ? -14.738 8.094 -4.469 1.00 75.69 87 MET A C 1
ATOM 706 O O . MET A 1 87 ? -15.791 7.914 -3.856 1.00 75.69 87 MET A O 1
ATOM 710 N N . ASP A 1 88 ? -13.908 9.120 -4.245 1.00 57.09 88 ASP A N 1
ATOM 711 C CA . ASP A 1 88 ? -14.202 10.308 -3.422 1.00 57.09 88 ASP A CA 1
ATOM 712 C C . ASP A 1 88 ? -14.999 11.361 -4.219 1.00 57.09 88 ASP A C 1
ATOM 714 O O . ASP A 1 88 ? -15.862 12.033 -3.604 1.00 57.09 88 ASP A O 1
#

Sequence (88 aa):
MSYIVVDKTVFDEAIEWVNENFTKIPKDDLLRLYAFYKIANGMRHEQNNKQPIVSAFKANAIMQVSHLSIDMAQARYSALVEKLKQMD

Foldseek 3Di:
DDDPQDDPVLLVVLVVVCVVCVVVDDPVLVLLLLLLVCQLVVHAQDQDPVCNVVSVSNNVNVVVCVPDHNRRSSVVNSVSSVVVVVVD